Protein AF-A0A9W6TGJ4-F1 (afdb_monomer)

Organism: NCBI:txid2077276

Foldseek 3Di:
DVVVVVVVCVVVLHDDDDDDDDDDDDPDDDPDDVDDDDDDDPPDPDDDDDDDDPVRVVCCCVPVDDPQWDDWDWDWDWDDDPSKIKIKTATCDDPVRHGDIDIDIGHPDPDPVPDDDDPPDDDDDDDDPPNCCPPPVNNTGPVVVVVVVVVVVVPD

Nearest PDB structures (foldseek):
  7phv-assembly2_D  TM=6.636E-01  e=5.530E+00  Plasmodium falciparum 3D7
  8joh-assembly1_A  TM=3.802E-01  e=1.547E+00  Echinococcus multilocularis
  8pnd-assembly1_A  TM=5.426E-01  e=5.876E+00  Homo sapiens
  6ulg-assembly1_N  TM=3.007E-01  e=2.837E+00  Homo sapiens

pLDDT: mean 73.79, std 15.96, range [37.19, 96.19]

Radius of gyration: 23.59 Å; Cα contacts (8 Å, |Δi|>4): 109; chains: 1; bounding box: 70×58×46 Å

Secondary structure (DSSP, 8-state):
-HHHHHHHHHHHTPPPP---------SS--S--SS---------------PPPHHHHHHHHHHTS-TTB---EEEEEEEEETTEEEEEEEEEESGGGTT-EEEEEEE--SSGGG----TT-----PPPTT-GGGSHHHHTBTTHHHHHHHHHTT--

InterPro domains:
  IPR053227 TRPL channel trafficking regulator [PTHR34932] (44-144)

Solvent-accessible surface area (backbone atoms only — not comparable to full-atom values): 10602 Å² total; per-residue (Å²): 110,67,68,59,53,51,48,48,23,63,76,68,70,46,91,78,86,80,92,83,86,89,86,84,86,74,96,67,83,83,88,75,67,100,58,94,86,85,89,79,81,88,80,71,88,76,85,83,84,78,92,70,55,74,68,58,46,57,50,40,62,75,76,65,51,62,90,63,45,52,76,72,39,70,49,76,50,75,50,77,50,96,80,24,40,38,38,38,41,32,30,60,30,52,77,94,49,42,75,46,68,48,79,46,78,54,63,87,63,98,50,81,87,72,67,77,77,65,88,87,60,87,79,90,73,86,80,54,96,84,57,56,69,82,33,77,71,54,67,19,46,48,74,70,58,65,64,55,61,57,55,66,70,71,77,115

Sequence (156 aa):
MQRLVDTAAGLCGIPTTVKASRKYLLAKTPIEIPFHHEDFEVEKVVHLKRVLSAREYSYAVRHRSDPTRNVIKQQRMCFLYKNQSFQIHVYKEPAEVAGLAVLHVQASCENDQDIVMPSFLNIEKELADTDETMSAYNVSKKDLVSEVETKVSAEV

Mean predicted aligned error: 15.53 Å

Structure (mmCIF, N/CA/C/O backbone):
data_AF-A0A9W6TGJ4-F1
#
_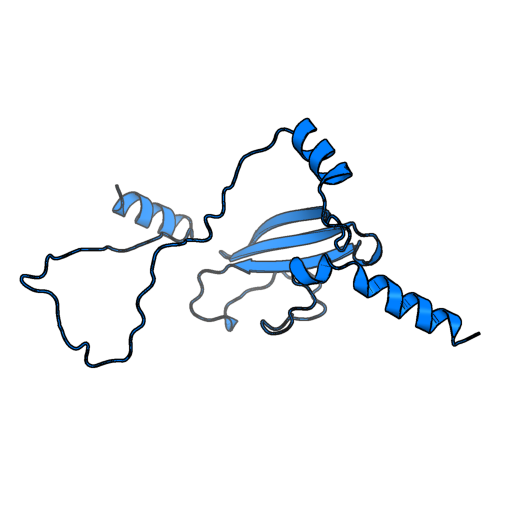entry.id   AF-A0A9W6TGJ4-F1
#
loop_
_atom_site.group_PDB
_atom_site.id
_atom_site.type_symbol
_atom_site.label_atom_id
_atom_site.label_alt_id
_atom_site.label_comp_id
_atom_site.label_asym_id
_atom_site.label_entity_id
_atom_site.label_seq_id
_atom_site.pdbx_PDB_ins_code
_atom_site.Cartn_x
_atom_site.Cartn_y
_atom_site.Cartn_z
_atom_site.occupancy
_atom_site.B_iso_or_equiv
_atom_site.auth_seq_id
_atom_site.auth_comp_id
_atom_site.auth_asym_id
_atom_site.auth_atom_id
_atom_site.pdbx_PDB_model_num
ATOM 1 N N . MET A 1 1 ? -32.741 6.855 3.806 1.00 56.81 1 MET A N 1
ATOM 2 C CA . MET A 1 1 ? -31.743 5.789 3.569 1.00 56.81 1 MET A CA 1
ATOM 3 C C . MET A 1 1 ? -30.486 5.942 4.413 1.00 56.81 1 MET A C 1
ATOM 5 O O . MET A 1 1 ? -30.084 4.937 4.974 1.00 56.81 1 MET A O 1
ATOM 9 N N . GLN A 1 2 ? -29.934 7.150 4.602 1.00 59.03 2 GLN A N 1
ATOM 10 C CA . GLN A 1 2 ? -28.736 7.362 5.436 1.00 59.03 2 GLN A CA 1
ATOM 11 C C . GLN A 1 2 ? -28.832 6.729 6.836 1.00 59.03 2 GLN A C 1
ATOM 13 O O . GLN A 1 2 ? -27.960 5.970 7.211 1.00 59.03 2 GLN A O 1
ATOM 18 N N . ARG A 1 3 ? -29.957 6.898 7.548 1.00 61.28 3 ARG A N 1
ATOM 19 C CA . ARG A 1 3 ? -30.159 6.284 8.876 1.00 61.28 3 ARG A CA 1
ATOM 20 C C . ARG A 1 3 ? -30.089 4.753 8.878 1.00 61.28 3 ARG A C 1
ATOM 22 O O . ARG A 1 3 ? -29.615 4.184 9.847 1.00 61.28 3 ARG A O 1
ATOM 29 N N . LEU A 1 4 ? -30.566 4.084 7.826 1.00 69.94 4 LEU A N 1
ATOM 30 C CA . LEU A 1 4 ? -30.542 2.618 7.736 1.00 69.94 4 LEU A CA 1
ATOM 31 C C . LEU A 1 4 ? -29.121 2.123 7.440 1.00 69.94 4 LEU A C 1
ATOM 33 O O . LEU A 1 4 ? -28.702 1.125 8.010 1.00 69.94 4 LEU A O 1
ATOM 37 N N . VAL A 1 5 ? -28.370 2.880 6.633 1.00 67.75 5 VAL A N 1
ATOM 38 C CA . VAL A 1 5 ? -26.936 2.668 6.402 1.00 67.75 5 VAL A CA 1
ATOM 39 C C . VAL A 1 5 ? -26.145 2.908 7.688 1.00 67.75 5 VAL A C 1
ATOM 41 O O . VAL A 1 5 ? -25.372 2.042 8.061 1.00 67.75 5 VAL A O 1
ATOM 44 N N . ASP A 1 6 ? -26.400 3.994 8.421 1.00 65.62 6 ASP A N 1
ATOM 45 C CA . ASP A 1 6 ? -25.746 4.300 9.703 1.00 65.62 6 ASP A CA 1
ATOM 46 C C . ASP A 1 6 ? -26.066 3.249 10.782 1.00 65.62 6 ASP A C 1
ATOM 48 O O . ASP A 1 6 ? -25.190 2.857 11.547 1.00 65.62 6 ASP A O 1
ATOM 52 N N . THR A 1 7 ? -27.307 2.745 10.824 1.00 72.69 7 THR A N 1
ATOM 53 C CA . THR A 1 7 ? -27.714 1.703 11.786 1.00 72.69 7 THR A CA 1
ATOM 54 C C . THR A 1 7 ? -27.126 0.343 11.414 1.00 72.69 7 THR A C 1
ATOM 56 O O . THR A 1 7 ? -26.631 -0.360 12.286 1.00 72.69 7 THR A O 1
ATOM 59 N N . ALA A 1 8 ? -27.138 -0.031 10.130 1.00 71.38 8 ALA A N 1
ATOM 60 C CA . ALA A 1 8 ? -26.520 -1.269 9.661 1.00 71.38 8 ALA A CA 1
ATOM 61 C C . ALA A 1 8 ? -24.999 -1.234 9.837 1.00 71.38 8 ALA A C 1
ATOM 63 O O . ALA A 1 8 ? -24.409 -2.207 10.278 1.00 71.38 8 ALA A O 1
ATOM 64 N N . ALA A 1 9 ? -24.365 -0.101 9.562 1.00 69.31 9 ALA A N 1
ATOM 65 C CA . ALA A 1 9 ? -22.942 0.095 9.766 1.00 69.31 9 ALA A CA 1
ATOM 66 C C . ALA A 1 9 ? -22.570 0.085 11.258 1.00 69.31 9 ALA A C 1
ATOM 68 O O . ALA A 1 9 ? -21.594 -0.559 11.622 1.00 69.31 9 ALA A O 1
ATOM 69 N N . GLY A 1 10 ? -23.397 0.664 12.136 1.00 67.31 10 GLY A N 1
ATOM 70 C CA . GLY A 1 10 ? -23.254 0.517 13.587 1.00 67.31 10 GLY A CA 1
ATOM 71 C C . GLY A 1 10 ? -23.431 -0.929 14.075 1.00 67.31 10 GLY A C 1
ATOM 72 O O . GLY A 1 10 ? -22.653 -1.391 14.901 1.00 67.31 10 GLY A O 1
ATOM 73 N N . LEU A 1 11 ? -24.405 -1.671 13.531 1.00 76.12 11 LEU A N 1
ATOM 74 C CA . LEU A 1 11 ? -24.643 -3.090 13.851 1.00 76.12 11 LEU A CA 1
ATOM 75 C C . LEU A 1 11 ? -23.548 -4.019 13.307 1.00 76.12 11 LEU A C 1
ATOM 77 O O . LEU A 1 11 ? -23.246 -5.039 13.919 1.00 76.12 11 LEU A O 1
ATOM 81 N N . CYS A 1 12 ? -22.967 -3.678 12.158 1.00 74.31 12 CYS A N 1
ATOM 82 C CA . CYS A 1 12 ? -21.931 -4.458 11.486 1.00 74.31 12 CYS A CA 1
ATOM 83 C C . CYS A 1 12 ? -20.503 -3.969 11.789 1.00 74.31 12 CYS A C 1
ATOM 85 O O . CYS A 1 12 ? -19.559 -4.539 11.249 1.00 74.31 12 CYS A O 1
ATOM 87 N N . GLY A 1 13 ? -20.331 -2.928 12.615 1.00 57.88 13 GLY A N 1
ATOM 88 C CA . GLY A 1 13 ? -19.021 -2.376 12.989 1.00 57.88 13 GLY A CA 1
ATOM 89 C C . GLY A 1 13 ? -18.265 -1.672 11.853 1.00 57.88 13 GLY A C 1
ATOM 90 O O . GLY A 1 13 ? -17.043 -1.569 11.893 1.00 57.88 13 GLY A O 1
ATOM 91 N N . ILE A 1 14 ? -18.969 -1.207 10.819 1.00 64.69 14 ILE A N 1
ATOM 92 C CA . ILE A 1 14 ? -18.380 -0.555 9.644 1.00 64.69 14 ILE A CA 1
ATOM 93 C C . ILE A 1 14 ? -18.446 0.975 9.837 1.00 64.69 14 ILE A C 1
ATOM 95 O O . ILE A 1 14 ? -19.498 1.491 10.210 1.00 64.69 14 ILE A O 1
ATOM 99 N N . PRO A 1 15 ? -17.376 1.748 9.578 1.00 50.12 15 PRO A N 1
ATOM 100 C CA . PRO A 1 15 ? -17.412 3.205 9.712 1.00 50.12 15 PRO A CA 1
ATOM 101 C C . PRO A 1 15 ? -18.228 3.873 8.587 1.00 50.12 15 PRO A C 1
ATOM 103 O O . PRO A 1 15 ? -18.016 3.605 7.404 1.00 50.12 15 PRO A O 1
ATOM 106 N N . THR A 1 16 ? -19.140 4.789 8.936 1.00 63.31 16 THR A N 1
ATOM 107 C CA . THR A 1 16 ? -19.937 5.569 7.963 1.00 63.31 16 THR A CA 1
ATOM 108 C C . THR A 1 16 ? -19.394 6.972 7.751 1.00 63.31 16 THR A C 1
ATOM 110 O O . THR A 1 16 ? -19.183 7.716 8.710 1.00 63.31 16 THR A O 1
ATOM 113 N N . THR A 1 17 ? -19.236 7.377 6.493 1.00 61.50 17 THR A N 1
ATOM 114 C CA . THR A 1 17 ? -18.665 8.673 6.117 1.00 61.50 17 THR A CA 1
ATOM 115 C C . THR A 1 17 ? -19.719 9.782 5.948 1.00 61.50 17 THR A C 1
ATOM 117 O O . THR A 1 17 ? -20.677 9.654 5.193 1.00 61.50 17 THR A O 1
ATOM 120 N N . VAL A 1 18 ? -19.425 10.908 6.616 1.00 56.47 18 VAL A N 1
ATOM 121 C CA . VAL A 1 18 ? -19.902 12.302 6.455 1.00 56.47 18 VAL A CA 1
ATOM 122 C C . VAL A 1 18 ? -21.314 12.660 6.953 1.00 56.47 18 VAL A C 1
ATOM 124 O O . VAL A 1 18 ? -22.329 12.476 6.284 1.00 56.47 18 VAL A O 1
ATOM 127 N N . LYS A 1 19 ? -21.353 13.350 8.103 1.00 54.06 19 LYS A N 1
ATOM 128 C CA . LYS A 1 19 ? -22.550 13.959 8.704 1.00 54.06 19 LYS A CA 1
ATOM 129 C C . LYS A 1 19 ? -22.668 15.452 8.323 1.00 54.06 19 LYS A C 1
ATOM 131 O O . LYS A 1 19 ? -22.378 16.327 9.123 1.00 54.06 19 LYS A O 1
ATOM 136 N N . ALA A 1 20 ? -23.154 15.699 7.104 1.00 47.19 20 ALA A N 1
ATOM 137 C CA . ALA A 1 20 ? -23.670 16.968 6.553 1.00 47.19 20 ALA A CA 1
ATOM 138 C C . ALA A 1 20 ? -22.689 18.077 6.099 1.00 47.19 20 ALA A C 1
ATOM 140 O O . ALA A 1 20 ? -21.694 18.404 6.732 1.00 47.19 20 ALA A O 1
ATOM 141 N N . SER A 1 21 ? -23.069 18.718 4.987 1.00 49.91 21 SER A N 1
ATOM 142 C CA . SER A 1 21 ? -22.448 19.912 4.407 1.00 49.91 21 SER A CA 1
ATOM 143 C C . SER A 1 21 ? -23.546 20.863 3.930 1.00 49.91 21 SER A C 1
ATOM 145 O O . SER A 1 21 ? -24.566 20.418 3.396 1.00 49.91 21 SER A O 1
ATOM 147 N N . ARG A 1 22 ? -23.349 22.173 4.114 1.00 46.50 22 ARG A N 1
ATOM 148 C CA . ARG A 1 22 ? -24.214 23.216 3.551 1.00 46.50 22 ARG A CA 1
ATOM 149 C C . ARG A 1 22 ? -23.393 24.389 3.050 1.00 46.50 22 ARG A C 1
ATOM 151 O O . ARG A 1 22 ? -22.293 24.641 3.527 1.00 46.50 22 ARG A O 1
ATOM 158 N N . LYS A 1 23 ? -23.962 25.089 2.074 1.00 47.47 23 LYS A N 1
ATOM 159 C CA . LYS A 1 23 ? -23.328 26.200 1.372 1.00 47.47 23 LYS A CA 1
ATOM 160 C C . LYS A 1 23 ? -24.236 27.412 1.413 1.00 47.47 23 LYS A C 1
ATOM 162 O O . LYS A 1 23 ? -25.457 27.268 1.372 1.00 47.47 23 LYS A O 1
ATOM 167 N N . TYR A 1 24 ? -23.616 28.581 1.434 1.00 54.34 24 TYR A N 1
ATOM 168 C CA . TYR A 1 24 ? -24.309 29.858 1.423 1.00 54.34 24 TYR A CA 1
ATOM 169 C C . TYR A 1 24 ? -23.631 30.799 0.440 1.00 54.34 24 TYR A C 1
ATOM 171 O O . TYR A 1 24 ? -22.430 30.689 0.191 1.00 54.34 24 TYR A O 1
ATOM 179 N N . LEU A 1 25 ? -24.426 31.705 -0.122 1.00 49.78 25 LEU A N 1
ATOM 180 C CA . LEU A 1 25 ? -23.955 32.704 -1.064 1.00 49.78 25 LEU A CA 1
ATOM 181 C C . LEU A 1 25 ? -23.700 34.018 -0.326 1.00 49.78 25 LEU A C 1
ATOM 183 O O . LEU A 1 25 ? -24.556 34.485 0.425 1.00 49.78 25 LEU A O 1
ATOM 187 N N . LEU A 1 26 ? -22.530 34.609 -0.552 1.00 63.59 26 LEU A N 1
ATOM 188 C CA . LEU A 1 26 ? -22.164 35.890 0.040 1.00 63.59 26 LEU A CA 1
ATOM 189 C C . LEU A 1 26 ? -22.634 37.037 -0.855 1.00 63.59 26 LEU A C 1
ATOM 191 O O . LEU A 1 26 ? -22.524 36.972 -2.077 1.00 63.59 26 LEU A O 1
ATOM 195 N N . ALA A 1 27 ? -23.147 38.098 -0.234 1.00 56.28 27 ALA A N 1
ATOM 196 C CA . ALA A 1 27 ? -23.689 39.250 -0.951 1.00 56.28 27 ALA A CA 1
ATOM 197 C C . ALA A 1 27 ? -22.603 40.136 -1.594 1.00 56.28 27 ALA A C 1
ATOM 199 O O . ALA A 1 27 ? -22.894 40.851 -2.549 1.00 56.28 27 ALA A O 1
ATOM 200 N N . LYS A 1 28 ? -21.365 40.100 -1.080 1.00 65.75 28 LYS A N 1
ATOM 201 C CA . LYS A 1 28 ? -20.168 40.759 -1.633 1.00 65.75 28 LYS A CA 1
ATOM 202 C C . LYS A 1 28 ? -18.927 39.949 -1.256 1.00 65.75 28 LYS A C 1
ATOM 204 O O . LYS A 1 28 ? -18.948 39.234 -0.253 1.00 65.75 28 LYS A O 1
ATOM 209 N N . THR A 1 29 ? -17.858 40.069 -2.036 1.00 71.38 29 THR A N 1
ATOM 210 C CA . THR A 1 29 ? -16.578 39.424 -1.726 1.00 71.38 29 THR A CA 1
ATOM 211 C C . THR A 1 29 ? -15.882 40.151 -0.571 1.00 71.38 29 THR A C 1
ATOM 213 O O . THR A 1 29 ? -15.784 41.381 -0.609 1.00 71.38 29 THR A O 1
ATOM 216 N N . PRO A 1 30 ? -15.414 39.432 0.461 1.00 68.06 30 PRO A N 1
ATOM 217 C CA . PRO A 1 30 ? -14.622 40.038 1.525 1.00 68.06 30 PRO A CA 1
ATOM 218 C C . PRO A 1 30 ? -13.255 40.482 0.983 1.00 68.06 30 PRO A C 1
ATOM 220 O O . PRO A 1 30 ? -12.635 39.759 0.211 1.00 68.06 30 PRO A O 1
ATOM 223 N N . ILE A 1 31 ? -12.832 41.693 1.359 1.00 68.06 31 ILE A N 1
ATOM 224 C CA . ILE A 1 31 ? -11.633 42.376 0.831 1.00 68.06 31 ILE A CA 1
ATOM 225 C C . ILE A 1 31 ? -10.398 42.079 1.689 1.00 68.06 31 ILE A C 1
ATOM 227 O O . ILE A 1 31 ? -9.303 41.927 1.165 1.00 68.06 31 ILE A O 1
ATOM 231 N N . GLU A 1 32 ? -10.579 41.958 3.002 1.00 66.12 32 GLU A N 1
ATOM 232 C CA . GLU A 1 32 ? -9.524 41.584 3.938 1.00 66.12 32 GLU A CA 1
ATOM 233 C C . GLU A 1 32 ? -10.018 40.411 4.770 1.00 66.12 32 GLU A C 1
ATOM 235 O O . GLU A 1 32 ? -11.066 40.467 5.421 1.00 66.12 32 GLU A O 1
ATOM 240 N N . ILE A 1 33 ? -9.268 39.319 4.710 1.00 67.50 33 ILE A N 1
ATOM 241 C CA . ILE A 1 33 ? -9.506 38.144 5.530 1.00 67.50 33 ILE A CA 1
ATOM 242 C C . ILE A 1 33 ? -8.600 38.320 6.752 1.00 67.50 33 ILE A C 1
ATOM 244 O O . ILE A 1 33 ? -7.386 38.426 6.582 1.00 67.50 33 ILE A O 1
ATOM 248 N N . PRO A 1 34 ? -9.149 38.393 7.980 1.00 54.41 34 PRO A N 1
ATOM 249 C CA . PRO A 1 34 ? -8.401 38.770 9.188 1.00 54.41 34 PRO A CA 1
ATOM 250 C C . PRO A 1 34 ? -7.430 37.680 9.672 1.00 54.41 34 PRO A C 1
ATOM 252 O O . PRO A 1 34 ? -6.930 37.721 10.793 1.00 54.41 34 PRO A O 1
ATOM 255 N N . PHE A 1 35 ? -7.175 36.690 8.826 1.00 58.75 35 PHE A N 1
ATOM 256 C CA . PHE A 1 35 ? -6.184 35.650 8.988 1.00 58.75 35 PHE A CA 1
ATOM 257 C C . PHE A 1 35 ? -5.476 35.432 7.646 1.00 58.75 35 PHE A C 1
ATOM 259 O O . PHE A 1 35 ? -5.982 35.761 6.572 1.00 58.75 35 PHE A O 1
ATOM 266 N N . HIS A 1 36 ? -4.272 34.890 7.722 1.00 66.88 36 HIS A N 1
ATOM 267 C CA . HIS A 1 36 ? -3.387 34.686 6.581 1.00 66.88 36 HIS A CA 1
ATOM 268 C C . HIS A 1 36 ? -3.986 33.702 5.546 1.00 66.88 36 HIS A C 1
ATOM 270 O O . HIS A 1 36 ? -4.549 32.683 5.949 1.00 66.88 36 HIS A O 1
ATOM 276 N N . HIS A 1 37 ? -3.888 33.990 4.238 1.00 55.41 37 HIS A N 1
ATOM 277 C CA . HIS A 1 37 ? -4.417 33.148 3.144 1.00 55.41 37 HIS A CA 1
ATOM 278 C C . HIS A 1 37 ? -3.582 33.265 1.849 1.00 55.41 37 HIS A C 1
ATOM 280 O O . HIS A 1 37 ? -2.880 34.257 1.665 1.00 55.41 37 HIS A O 1
ATOM 286 N N . GLU A 1 38 ? -3.687 32.264 0.961 1.00 61.50 38 GLU A N 1
ATOM 287 C CA . GLU A 1 38 ? -3.023 32.176 -0.357 1.00 61.50 38 GLU A CA 1
ATOM 288 C C . GLU A 1 38 ? -4.039 31.833 -1.464 1.00 61.50 38 GLU A C 1
ATOM 290 O O . GLU A 1 38 ? -4.899 30.969 -1.270 1.00 61.50 38 GLU A O 1
ATOM 295 N N . ASP A 1 39 ? -3.911 32.462 -2.635 1.00 56.75 39 ASP A N 1
ATOM 296 C CA . ASP A 1 39 ? -4.714 32.174 -3.832 1.00 56.75 39 ASP A CA 1
ATOM 297 C C . ASP A 1 39 ? -3.965 31.237 -4.802 1.00 56.75 39 ASP A C 1
ATOM 299 O O . ASP A 1 39 ? -2.757 31.358 -4.993 1.00 56.75 39 ASP A O 1
ATOM 303 N N . PHE A 1 40 ? -4.689 30.328 -5.469 1.00 52.53 40 PHE A N 1
ATOM 304 C CA . PHE A 1 40 ? -4.156 29.468 -6.538 1.00 52.53 40 PHE A CA 1
ATOM 305 C C . PHE A 1 40 ? -4.736 29.861 -7.904 1.00 52.53 40 PHE A C 1
ATOM 307 O O . PHE A 1 40 ? -5.954 29.839 -8.091 1.00 52.53 40 PHE A O 1
ATOM 314 N N . GLU A 1 41 ? -3.878 30.093 -8.898 1.00 59.62 41 GLU A N 1
ATOM 315 C CA . GLU A 1 41 ? -4.259 30.052 -10.313 1.00 59.62 41 GLU A CA 1
ATOM 316 C C . GLU A 1 41 ? -4.307 28.577 -10.745 1.00 59.62 41 GLU A C 1
ATOM 318 O O . GLU A 1 41 ? -3.392 27.804 -10.456 1.00 59.62 41 GLU A O 1
ATOM 323 N N . VAL A 1 42 ? -5.410 28.114 -11.337 1.00 50.12 42 VAL A N 1
ATOM 324 C CA . VAL A 1 42 ? -5.666 26.665 -11.421 1.00 50.12 42 VAL A CA 1
ATOM 325 C C . VAL A 1 42 ? -4.925 26.012 -12.600 1.00 50.12 42 VAL A C 1
ATOM 327 O O . VAL A 1 42 ? -5.550 25.557 -13.553 1.00 50.12 42 VAL A O 1
ATOM 330 N N . GLU A 1 43 ? -3.604 25.862 -12.492 1.00 57.81 43 GLU A N 1
ATOM 331 C CA . GLU A 1 43 ? -2.816 24.838 -13.193 1.00 57.81 43 GLU A CA 1
ATOM 332 C C . GLU A 1 43 ? -2.729 23.594 -12.284 1.00 57.81 43 GLU A C 1
ATOM 334 O O . GLU A 1 43 ? -1.742 23.306 -11.613 1.00 57.81 43 GLU A O 1
ATOM 339 N N . LYS A 1 44 ? -3.847 22.873 -12.140 1.00 53.53 44 LYS A N 1
ATOM 340 C CA . LYS A 1 44 ? -3.900 21.673 -11.287 1.00 53.53 44 LYS A CA 1
ATOM 341 C C . LYS A 1 44 ? -3.025 20.566 -11.876 1.00 53.53 44 LYS A C 1
ATOM 343 O O . LYS A 1 44 ? -3.244 20.167 -13.017 1.00 53.53 44 LYS A O 1
ATOM 348 N N . VAL A 1 45 ? -2.162 19.947 -11.064 1.00 60.19 45 VAL A N 1
ATOM 349 C CA . VAL A 1 45 ? -1.604 18.618 -11.375 1.00 60.19 45 VAL A CA 1
ATOM 350 C C . VAL A 1 45 ? -2.749 17.601 -11.337 1.00 60.19 45 VAL A C 1
ATOM 352 O O . VAL A 1 45 ? -3.098 17.029 -10.299 1.00 60.19 45 VAL A O 1
ATOM 355 N N . VAL A 1 46 ? -3.397 17.415 -12.485 1.00 74.81 46 VAL A N 1
ATOM 356 C CA . VAL A 1 46 ? -4.472 16.442 -12.656 1.00 74.81 46 VAL A CA 1
ATOM 357 C C . VAL A 1 46 ? -3.849 15.051 -12.714 1.00 74.81 46 VAL A C 1
ATOM 359 O O . VAL A 1 46 ? -3.225 14.664 -13.698 1.00 74.81 46 VAL A O 1
ATOM 362 N N . HIS A 1 47 ? -4.046 14.268 -11.656 1.00 75.00 47 HIS A N 1
ATOM 363 C CA . HIS A 1 47 ? -3.673 12.858 -11.650 1.00 75.00 47 HIS A CA 1
ATOM 364 C C . HIS A 1 47 ? -4.728 12.051 -12.412 1.00 75.00 47 HIS A C 1
ATOM 366 O O . HIS A 1 47 ? -5.803 11.750 -11.889 1.00 75.00 47 HIS A O 1
ATOM 372 N N . LEU A 1 48 ? -4.423 11.695 -13.659 1.00 81.38 48 LEU A N 1
ATOM 373 C CA . LEU A 1 48 ? -5.285 10.848 -14.478 1.00 81.38 48 LEU A CA 1
ATOM 374 C C . LEU A 1 48 ? -5.035 9.374 -14.150 1.00 81.38 48 LEU A C 1
ATOM 376 O O . LEU A 1 48 ? -3.943 8.849 -14.357 1.00 81.38 48 LEU A O 1
ATOM 380 N N . LYS A 1 49 ? -6.069 8.691 -13.656 1.00 85.94 49 LYS A N 1
ATOM 381 C CA . LYS A 1 49 ? -6.052 7.241 -13.438 1.00 85.94 49 LYS A CA 1
ATOM 382 C C . LYS A 1 49 ? -6.847 6.562 -14.545 1.00 85.94 49 LYS A C 1
ATOM 384 O O . LYS A 1 49 ? -8.009 6.889 -14.769 1.00 85.94 49 LYS A O 1
ATOM 389 N N . ARG A 1 50 ? -6.228 5.594 -15.217 1.00 91.31 50 ARG A N 1
ATOM 390 C CA . ARG A 1 50 ? -6.866 4.738 -16.221 1.00 91.31 50 ARG A CA 1
ATOM 391 C C . ARG A 1 50 ? -6.634 3.277 -15.851 1.00 91.31 50 ARG A C 1
ATOM 393 O O . ARG A 1 50 ? -5.533 2.910 -15.454 1.00 91.31 50 ARG A O 1
ATOM 400 N N . VAL A 1 51 ? -7.659 2.445 -16.020 1.00 92.62 51 VAL A N 1
ATOM 401 C CA . VAL A 1 51 ? -7.5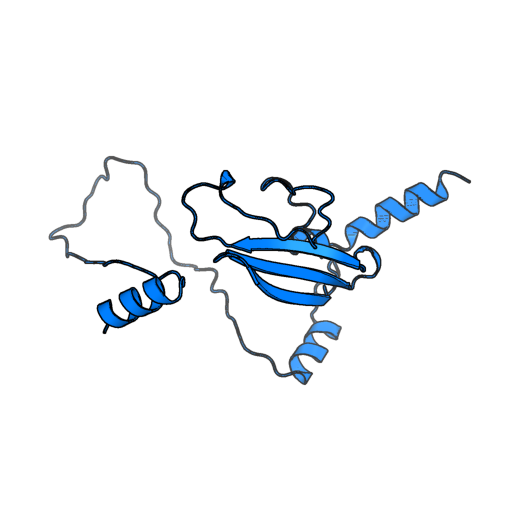27 0.988 -15.904 1.00 92.62 51 VAL A CA 1
ATOM 402 C C . VAL A 1 51 ? -6.829 0.456 -17.157 1.00 92.62 51 VAL A C 1
ATOM 404 O O . VAL A 1 51 ? -7.263 0.736 -18.275 1.00 92.62 51 VAL A O 1
ATOM 407 N N . LEU A 1 52 ? -5.738 -0.284 -16.967 1.00 92.88 52 LEU A N 1
ATOM 408 C CA . LEU A 1 52 ? -4.989 -0.930 -18.044 1.00 92.88 52 LEU A CA 1
ATOM 409 C C . LEU A 1 52 ? -5.386 -2.401 -18.156 1.00 92.88 52 LEU A C 1
ATOM 411 O O . LEU A 1 52 ? -5.616 -3.071 -17.150 1.00 92.88 52 LEU A O 1
ATOM 415 N N . SER A 1 53 ? -5.407 -2.920 -19.380 1.00 96.19 53 SER A N 1
ATOM 416 C CA . SER A 1 53 ? -5.439 -4.365 -19.611 1.00 96.19 53 SER A CA 1
ATOM 417 C C . SER A 1 53 ? -4.107 -5.015 -19.218 1.00 96.19 53 SER A C 1
ATOM 419 O O . SER A 1 53 ? -3.065 -4.357 -19.150 1.00 96.19 53 SER A O 1
ATOM 421 N N . ALA A 1 54 ? -4.110 -6.337 -19.023 1.00 93.50 54 ALA A N 1
ATOM 422 C CA . ALA A 1 54 ? -2.897 -7.083 -18.680 1.00 93.50 54 ALA A CA 1
ATOM 423 C C . ALA A 1 54 ? -1.766 -6.870 -19.705 1.00 93.50 54 ALA A C 1
ATOM 425 O O . ALA A 1 54 ? -0.615 -6.655 -19.328 1.00 93.50 54 ALA A O 1
ATOM 426 N N . ARG A 1 55 ? -2.100 -6.852 -21.005 1.00 94.56 55 ARG A N 1
ATOM 427 C CA . ARG A 1 55 ? -1.135 -6.628 -22.092 1.00 94.56 55 ARG A CA 1
ATOM 428 C C . ARG A 1 55 ? -0.527 -5.226 -22.044 1.00 94.56 55 ARG A C 1
ATOM 430 O O . ARG A 1 55 ? 0.686 -5.089 -22.187 1.00 94.56 55 ARG A O 1
ATOM 437 N N . GLU A 1 56 ? -1.352 -4.198 -21.845 1.00 94.44 56 GLU A N 1
ATOM 438 C CA . GLU A 1 56 ? -0.881 -2.810 -21.728 1.00 94.44 56 GLU A CA 1
ATOM 439 C C . GLU A 1 56 ? 0.031 -2.639 -20.513 1.00 94.44 56 GLU A C 1
ATOM 441 O O . GLU A 1 56 ? 1.079 -2.005 -20.620 1.00 94.44 56 GLU A O 1
ATOM 446 N N . TYR A 1 57 ? -0.329 -3.254 -19.384 1.00 92.25 57 TYR A N 1
ATOM 447 C CA . TYR A 1 57 ? 0.493 -3.242 -18.182 1.00 92.25 57 TYR A CA 1
ATOM 448 C C . TYR A 1 57 ? 1.850 -3.920 -18.414 1.00 92.25 57 TYR A C 1
ATOM 450 O O . TYR A 1 57 ? 2.882 -3.316 -18.138 1.00 92.25 57 TYR A O 1
ATOM 458 N N . SER A 1 58 ? 1.881 -5.129 -18.992 1.00 91.81 58 SER A N 1
ATOM 459 C CA . SER A 1 58 ? 3.144 -5.825 -19.288 1.00 91.81 58 SER A CA 1
ATOM 460 C C . SER A 1 58 ? 4.059 -5.020 -20.212 1.00 91.81 58 SER A C 1
ATOM 462 O O . SER A 1 58 ? 5.271 -4.992 -20.004 1.00 91.81 58 SER A O 1
ATOM 464 N N . TYR A 1 59 ? 3.494 -4.347 -21.218 1.00 93.62 59 TYR A N 1
ATOM 465 C CA . TYR A 1 59 ? 4.259 -3.466 -22.098 1.00 93.62 59 TYR A CA 1
ATOM 466 C C . TYR A 1 59 ? 4.804 -2.244 -21.345 1.00 93.62 59 TYR A C 1
ATOM 468 O O . TYR A 1 59 ? 5.986 -1.922 -21.462 1.00 93.62 59 TYR A O 1
ATOM 476 N N . ALA A 1 60 ? 3.966 -1.581 -20.541 1.00 90.38 60 ALA A N 1
ATOM 477 C CA . ALA A 1 60 ? 4.364 -0.414 -19.759 1.00 90.38 60 ALA A CA 1
ATOM 478 C C . ALA A 1 60 ? 5.474 -0.746 -18.752 1.00 90.38 60 ALA A C 1
ATOM 480 O O . ALA A 1 60 ? 6.445 -0.005 -18.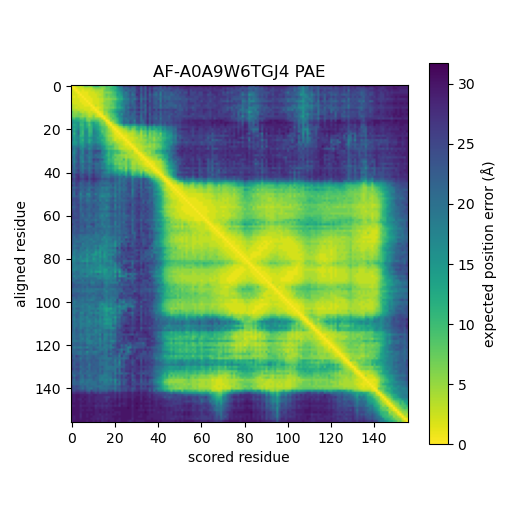662 1.00 90.38 60 ALA A O 1
ATOM 481 N N . VAL A 1 61 ? 5.380 -1.885 -18.062 1.00 88.44 61 VAL A N 1
ATOM 482 C CA . VAL A 1 61 ? 6.412 -2.342 -17.121 1.00 88.44 61 VAL A CA 1
ATOM 483 C C . VAL A 1 61 ?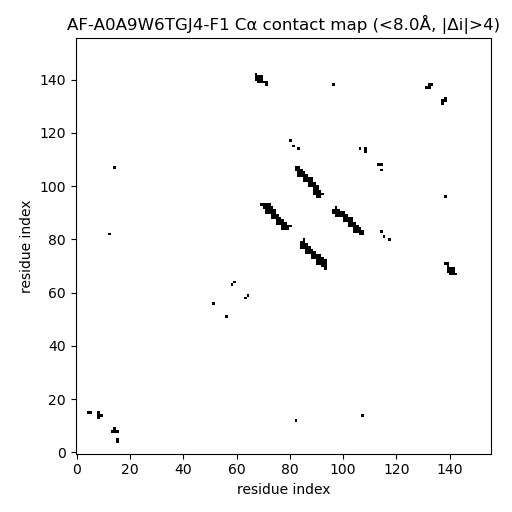 7.748 -2.605 -17.817 1.00 88.44 61 VAL A C 1
ATOM 485 O O . VAL A 1 61 ? 8.785 -2.332 -17.237 1.00 88.44 61 VAL A O 1
ATOM 488 N N . ARG A 1 62 ? 7.756 -3.113 -19.054 1.00 87.81 62 ARG A N 1
ATOM 489 C CA . ARG A 1 62 ? 9.010 -3.411 -19.771 1.00 87.81 62 ARG A CA 1
ATOM 490 C C . ARG A 1 62 ? 9.664 -2.188 -20.410 1.00 87.81 62 ARG A C 1
ATOM 492 O O . ARG A 1 62 ? 10.881 -2.158 -20.530 1.00 87.81 62 ARG A O 1
ATOM 499 N N . HIS A 1 63 ? 8.867 -1.223 -20.870 1.00 89.19 63 HIS A N 1
ATOM 500 C CA . HIS A 1 63 ? 9.356 -0.148 -21.744 1.00 89.19 63 HIS A CA 1
ATOM 501 C C . HIS A 1 63 ? 9.167 1.267 -21.192 1.00 89.19 63 HIS A C 1
ATOM 503 O O . HIS A 1 63 ? 9.707 2.210 -21.760 1.00 89.19 63 HIS A O 1
ATOM 509 N N . ARG A 1 64 ? 8.363 1.444 -20.139 1.00 87.38 64 ARG A N 1
ATOM 510 C CA . ARG A 1 64 ? 8.032 2.759 -19.565 1.00 87.38 64 ARG A CA 1
ATOM 511 C C . ARG A 1 64 ? 8.247 2.833 -18.054 1.00 87.38 64 ARG A C 1
ATOM 513 O O . ARG A 1 64 ? 7.958 3.873 -17.470 1.00 87.38 64 ARG A O 1
ATOM 520 N N . SER A 1 65 ? 8.688 1.751 -17.415 1.00 85.44 65 SER A N 1
ATOM 521 C CA . SER A 1 65 ? 8.989 1.765 -15.985 1.00 85.44 65 SER A CA 1
ATOM 522 C C . SER A 1 65 ? 10.158 2.699 -15.697 1.00 85.44 65 SER A C 1
ATOM 524 O O . SER A 1 65 ? 11.127 2.722 -16.455 1.00 85.44 65 SER A O 1
ATOM 526 N N . ASP A 1 66 ? 10.084 3.402 -14.572 1.00 87.19 66 ASP A N 1
ATOM 527 C CA . ASP A 1 66 ? 11.187 4.205 -14.052 1.00 87.19 66 ASP A CA 1
ATOM 528 C C . ASP A 1 66 ? 12.437 3.320 -13.846 1.00 87.19 66 ASP A C 1
ATOM 530 O O . ASP A 1 66 ? 12.385 2.370 -13.056 1.00 87.19 66 ASP A O 1
ATOM 534 N N . PRO A 1 67 ? 13.560 3.592 -14.539 1.00 85.56 67 PRO A N 1
ATOM 535 C CA . PRO A 1 67 ? 14.780 2.802 -14.417 1.00 85.56 67 PRO A CA 1
ATOM 536 C C . PRO A 1 67 ? 15.364 2.797 -13.006 1.00 85.56 67 PRO A C 1
ATOM 538 O O . PRO A 1 67 ? 16.037 1.831 -12.655 1.00 85.56 67 PRO A O 1
ATOM 541 N N . THR A 1 68 ? 15.093 3.828 -12.202 1.00 87.06 68 THR A N 1
ATOM 542 C CA . THR A 1 68 ? 15.610 3.980 -10.832 1.00 87.06 68 THR A CA 1
ATOM 543 C C . THR A 1 68 ? 14.830 3.156 -9.805 1.00 87.06 68 THR A C 1
ATOM 545 O O . THR A 1 68 ? 15.226 3.077 -8.641 1.00 87.06 68 THR A O 1
ATOM 548 N N . ARG A 1 69 ? 13.725 2.508 -10.218 1.00 86.94 69 ARG A N 1
ATOM 549 C CA . ARG A 1 69 ? 12.812 1.811 -9.306 1.00 86.94 69 ARG A CA 1
ATOM 550 C C . ARG A 1 69 ? 12.570 0.350 -9.645 1.00 86.94 69 ARG A C 1
ATOM 552 O O . ARG A 1 69 ? 12.462 -0.041 -10.807 1.00 86.94 69 ARG A O 1
ATOM 559 N N . ASN A 1 70 ? 12.451 -0.455 -8.599 1.00 88.31 70 ASN A N 1
ATOM 560 C CA . ASN A 1 70 ? 12.038 -1.845 -8.658 1.00 88.31 70 ASN A CA 1
ATOM 561 C C . ASN A 1 70 ? 10.511 -1.958 -8.669 1.00 88.31 70 ASN A C 1
ATOM 563 O O . ASN A 1 70 ? 9.795 -1.218 -7.990 1.00 88.31 70 ASN A O 1
ATOM 567 N N . VAL A 1 71 ? 10.008 -2.926 -9.437 1.00 88.12 71 VAL A N 1
ATOM 568 C CA . VAL A 1 71 ? 8.594 -3.303 -9.394 1.00 88.12 71 VAL A CA 1
ATOM 569 C C . VAL A 1 71 ? 8.365 -4.102 -8.120 1.00 88.12 71 VAL A C 1
ATOM 571 O O . VAL A 1 71 ? 8.880 -5.206 -7.973 1.00 88.12 71 VAL A O 1
ATOM 574 N N . ILE A 1 72 ? 7.572 -3.548 -7.209 1.00 89.25 72 ILE A N 1
ATOM 575 C CA . ILE A 1 72 ? 7.229 -4.220 -5.961 1.00 89.25 72 ILE A CA 1
ATOM 576 C C . ILE A 1 72 ? 6.056 -5.168 -6.211 1.00 89.25 72 ILE A C 1
ATOM 578 O O . ILE A 1 72 ? 4.996 -4.746 -6.684 1.00 89.25 72 ILE A O 1
ATOM 582 N N . LYS A 1 73 ? 6.209 -6.438 -5.828 1.00 90.12 73 LYS A N 1
ATOM 583 C CA . LYS A 1 73 ? 5.091 -7.390 -5.757 1.00 90.12 73 LYS A CA 1
ATOM 584 C C . LYS A 1 73 ? 4.780 -7.713 -4.307 1.00 90.12 73 LYS A C 1
ATOM 586 O O . LYS A 1 73 ? 5.669 -8.066 -3.537 1.00 90.12 73 LYS A O 1
ATOM 591 N N . GLN A 1 74 ? 3.503 -7.621 -3.950 1.00 90.69 74 GLN A N 1
ATOM 592 C CA . GLN A 1 74 ? 3.014 -7.866 -2.596 1.00 90.69 74 GLN A CA 1
ATOM 593 C C . GLN A 1 74 ? 1.873 -8.878 -2.609 1.00 90.69 74 GLN A C 1
ATOM 595 O O . GLN A 1 74 ? 0.997 -8.833 -3.473 1.00 90.69 74 GLN A O 1
ATOM 600 N N . GLN A 1 75 ? 1.849 -9.744 -1.602 1.00 92.31 75 GLN A N 1
ATOM 601 C CA . GLN A 1 75 ? 0.691 -10.549 -1.246 1.00 92.31 75 GLN A CA 1
ATOM 602 C C . GLN A 1 75 ? 0.011 -9.902 -0.041 1.00 92.31 75 GLN A C 1
ATOM 604 O O . GLN A 1 75 ? 0.657 -9.658 0.976 1.00 92.31 75 GLN A O 1
ATOM 609 N N . ARG A 1 76 ? -1.287 -9.615 -0.157 1.00 93.06 76 ARG A N 1
ATOM 610 C CA . ARG A 1 76 ? -2.066 -8.985 0.912 1.00 93.06 76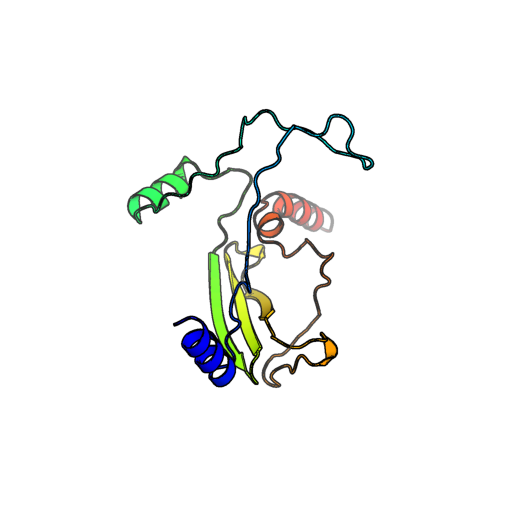 ARG A CA 1
ATOM 611 C C . ARG A 1 76 ? -3.014 -9.996 1.536 1.00 93.06 76 ARG A C 1
ATOM 613 O O . ARG A 1 76 ? -3.772 -10.645 0.819 1.00 93.06 76 ARG A O 1
ATOM 620 N N . MET A 1 77 ? -2.957 -10.130 2.854 1.00 92.62 77 MET A N 1
ATOM 621 C CA . MET A 1 77 ? -3.880 -10.941 3.643 1.00 92.62 77 MET A CA 1
ATOM 622 C C . MET A 1 77 ? -4.693 -10.008 4.529 1.00 92.62 77 MET A C 1
ATOM 624 O O . MET A 1 77 ? -4.134 -9.337 5.392 1.00 92.62 77 MET A O 1
ATOM 628 N N . CYS A 1 78 ? -6.002 -9.959 4.304 1.00 92.62 78 CYS A N 1
ATOM 629 C CA . CYS A 1 78 ? -6.909 -9.096 5.050 1.00 92.62 78 CYS A CA 1
ATOM 630 C C . CYS A 1 78 ? -7.829 -9.954 5.915 1.00 92.62 78 CYS A C 1
ATOM 632 O O . CYS A 1 78 ? -8.427 -10.907 5.415 1.00 92.62 78 CYS A O 1
ATOM 634 N N . PHE A 1 79 ? -7.965 -9.614 7.192 1.00 90.31 79 PHE A N 1
ATOM 635 C CA . PHE A 1 79 ? -8.876 -10.299 8.103 1.00 90.31 79 PHE A CA 1
ATOM 636 C C . PHE A 1 79 ? -9.416 -9.342 9.166 1.00 90.31 79 PHE A C 1
ATOM 638 O O . PHE A 1 79 ? -8.870 -8.267 9.408 1.00 90.31 79 PHE A O 1
ATOM 645 N N . LEU A 1 80 ? -10.519 -9.741 9.792 1.00 89.06 80 LEU A N 1
ATOM 646 C CA . LEU A 1 80 ? -11.138 -9.018 10.897 1.00 89.06 80 LEU A CA 1
ATOM 647 C C . LEU A 1 80 ? -10.869 -9.770 12.197 1.00 89.06 80 LEU A C 1
ATOM 649 O O . LEU A 1 80 ? -11.010 -10.992 12.250 1.00 89.06 80 LEU A O 1
ATOM 653 N N . TYR A 1 81 ? -10.520 -9.046 13.254 1.00 84.81 81 TYR A N 1
ATOM 654 C CA . TYR A 1 81 ? -10.340 -9.610 14.586 1.00 84.81 81 TYR A CA 1
ATOM 655 C C . TYR A 1 81 ? -10.792 -8.602 15.644 1.00 84.81 81 TYR A C 1
ATOM 657 O O . TYR A 1 81 ? -10.343 -7.462 15.650 1.00 84.81 81 TYR A O 1
ATOM 665 N N . LYS A 1 82 ? -11.724 -9.009 16.519 1.00 83.38 82 LYS A N 1
ATOM 666 C CA . LYS A 1 82 ? -12.292 -8.169 17.594 1.00 83.38 82 LYS A CA 1
ATOM 667 C C . LYS A 1 82 ? -12.676 -6.746 17.140 1.00 83.38 82 LYS A C 1
ATOM 669 O O . LYS A 1 82 ? -12.281 -5.772 17.768 1.00 83.38 82 LYS A O 1
ATOM 674 N N . ASN A 1 83 ? -13.440 -6.635 16.050 1.00 81.50 83 ASN A N 1
ATOM 675 C CA . ASN A 1 83 ? -13.896 -5.358 15.477 1.00 81.50 83 ASN A CA 1
ATOM 676 C C . ASN A 1 83 ? -12.774 -4.420 14.979 1.00 81.50 83 ASN A C 1
ATOM 678 O O . ASN A 1 83 ? -12.955 -3.211 14.866 1.00 81.50 83 ASN A O 1
ATOM 682 N N . GLN A 1 84 ? -11.609 -4.985 14.673 1.00 85.50 84 GLN A N 1
ATOM 683 C CA . GLN A 1 84 ? -10.489 -4.289 14.057 1.00 85.50 84 GLN A CA 1
ATOM 684 C C . GLN A 1 84 ? -10.150 -4.993 12.745 1.00 85.50 84 GLN A C 1
ATOM 686 O O . GLN A 1 84 ? -10.241 -6.223 12.641 1.00 85.50 84 GLN A O 1
ATOM 691 N N . SER A 1 85 ? -9.785 -4.218 11.730 1.00 89.44 85 SER A N 1
ATOM 692 C CA . SER A 1 85 ? -9.348 -4.751 10.444 1.00 89.44 85 SER A CA 1
ATOM 693 C C . SER A 1 85 ? -7.830 -4.782 10.377 1.00 89.44 85 SER A C 1
ATOM 695 O O . SER A 1 85 ? -7.160 -3.793 10.661 1.00 89.44 85 SER A O 1
ATOM 697 N N . PHE A 1 86 ? -7.300 -5.941 10.009 1.00 89.25 86 PHE A N 1
ATOM 698 C CA . PHE A 1 86 ? -5.876 -6.196 9.892 1.00 89.25 86 PHE A CA 1
ATOM 699 C C . PHE A 1 86 ? -5.548 -6.494 8.431 1.00 89.25 86 PHE A C 1
ATOM 701 O O . PHE A 1 86 ? -6.246 -7.270 7.771 1.00 89.25 86 PHE A O 1
ATOM 708 N N . GLN A 1 87 ? -4.483 -5.879 7.925 1.00 91.06 87 GLN A N 1
ATOM 709 C CA . GLN A 1 87 ? -3.961 -6.097 6.580 1.00 91.06 87 GLN A CA 1
ATOM 710 C C . GLN A 1 87 ? -2.470 -6.403 6.675 1.00 91.06 87 GLN A C 1
ATOM 712 O O . GLN A 1 87 ? -1.669 -5.538 7.014 1.00 91.06 87 GLN A O 1
ATOM 717 N N . ILE A 1 88 ? -2.090 -7.641 6.371 1.00 90.81 88 ILE A N 1
ATOM 718 C CA . ILE A 1 88 ? -0.688 -8.048 6.289 1.00 90.81 88 ILE A CA 1
ATOM 719 C C . ILE A 1 88 ? -0.242 -7.915 4.839 1.00 90.81 88 ILE A C 1
ATOM 721 O O . ILE A 1 88 ? -0.811 -8.544 3.944 1.00 90.81 88 ILE A O 1
ATOM 725 N N . HIS A 1 89 ? 0.787 -7.111 4.605 1.00 90.75 89 HIS A N 1
ATOM 726 C CA . HIS A 1 89 ? 1.447 -6.938 3.320 1.00 90.75 89 HIS A CA 1
ATOM 727 C C . HIS A 1 89 ? 2.771 -7.697 3.326 1.00 90.75 89 HIS A C 1
ATOM 729 O O . HIS A 1 89 ? 3.738 -7.238 3.922 1.00 90.75 89 HIS A O 1
ATOM 735 N N . VAL A 1 90 ? 2.818 -8.847 2.652 1.00 90.19 90 VAL A N 1
ATOM 736 C CA . VAL A 1 90 ? 4.039 -9.647 2.490 1.00 90.19 90 VAL A CA 1
ATOM 737 C C . VAL A 1 90 ? 4.701 -9.293 1.165 1.00 90.19 90 VAL A C 1
ATOM 739 O O . VAL A 1 90 ? 4.107 -9.485 0.099 1.00 90.19 90 VAL A O 1
ATOM 742 N N . TYR A 1 91 ? 5.933 -8.805 1.216 1.00 90.06 91 TYR A N 1
ATOM 743 C CA . TYR A 1 91 ? 6.737 -8.506 0.039 1.00 90.06 91 TYR A CA 1
ATOM 744 C C . TYR A 1 91 ? 7.246 -9.802 -0.606 1.00 90.06 91 TYR A C 1
ATOM 746 O O . TYR A 1 91 ? 7.742 -10.710 0.062 1.00 90.06 91 TYR A O 1
ATOM 754 N N . LYS A 1 92 ? 7.075 -9.911 -1.925 1.00 89.31 92 LYS A N 1
ATOM 755 C CA . LYS A 1 92 ? 7.530 -11.047 -2.745 1.00 89.31 92 LYS A CA 1
ATOM 756 C C . LYS A 1 92 ? 8.673 -10.659 -3.675 1.00 89.31 92 LYS A C 1
ATOM 758 O O . LYS A 1 92 ? 9.544 -11.480 -3.924 1.00 89.31 92 LYS A O 1
ATOM 763 N N . GLU A 1 93 ? 8.645 -9.431 -4.184 1.00 86.44 93 GLU A N 1
ATOM 764 C CA . GLU A 1 93 ? 9.699 -8.844 -5.010 1.00 86.44 93 GLU A CA 1
ATOM 765 C C . GLU A 1 93 ? 9.860 -7.361 -4.638 1.00 86.44 93 GLU A C 1
ATOM 767 O O . GLU A 1 93 ? 8.848 -6.726 -4.304 1.00 86.44 93 GLU A O 1
ATOM 772 N N . PRO A 1 94 ? 11.074 -6.791 -4.743 1.00 85.62 94 PRO A N 1
ATOM 773 C CA . PRO A 1 94 ? 12.319 -7.425 -5.207 1.00 85.62 94 PRO A CA 1
ATOM 774 C C . PRO A 1 94 ? 12.940 -8.404 -4.185 1.00 85.62 94 PRO A C 1
ATOM 776 O O . PRO A 1 94 ? 12.439 -8.538 -3.070 1.00 85.62 94 PRO A O 1
ATOM 779 N N . ALA A 1 95 ? 13.971 -9.154 -4.595 1.00 82.19 95 ALA A N 1
ATOM 780 C CA . ALA A 1 95 ? 14.544 -10.245 -3.797 1.00 82.19 95 ALA A CA 1
ATOM 781 C C . ALA A 1 95 ? 15.137 -9.767 -2.462 1.00 82.19 95 ALA A C 1
ATOM 783 O O . ALA A 1 95 ? 15.099 -10.519 -1.493 1.00 82.19 95 ALA A O 1
ATOM 784 N N . GLU A 1 96 ? 15.613 -8.518 -2.386 1.00 82.81 96 GLU A N 1
ATOM 785 C CA . GLU A 1 96 ? 16.212 -7.968 -1.162 1.00 82.81 96 GLU A CA 1
ATOM 786 C C . GLU A 1 96 ? 15.188 -7.798 -0.029 1.00 82.81 96 GLU A C 1
ATOM 788 O O . GLU A 1 96 ? 15.543 -7.859 1.144 1.00 82.81 96 GLU A O 1
ATOM 793 N N . VAL A 1 97 ? 13.911 -7.602 -0.374 1.00 81.50 97 VAL A N 1
ATOM 794 C CA . VAL A 1 97 ? 12.810 -7.409 0.589 1.00 81.50 97 VAL A CA 1
ATOM 795 C C . VAL A 1 97 ? 11.845 -8.592 0.626 1.00 81.50 97 VAL A C 1
ATOM 797 O O . VAL A 1 97 ? 10.832 -8.554 1.325 1.00 81.50 97 VAL A O 1
ATOM 800 N N . ALA A 1 98 ? 12.124 -9.649 -0.138 1.00 84.81 98 ALA A N 1
ATOM 801 C CA . ALA A 1 98 ? 11.268 -10.820 -0.204 1.00 84.81 98 ALA A CA 1
ATOM 802 C C . ALA A 1 98 ? 11.188 -11.508 1.168 1.00 84.81 98 ALA A C 1
ATOM 804 O O . ALA A 1 98 ? 12.198 -11.849 1.774 1.00 84.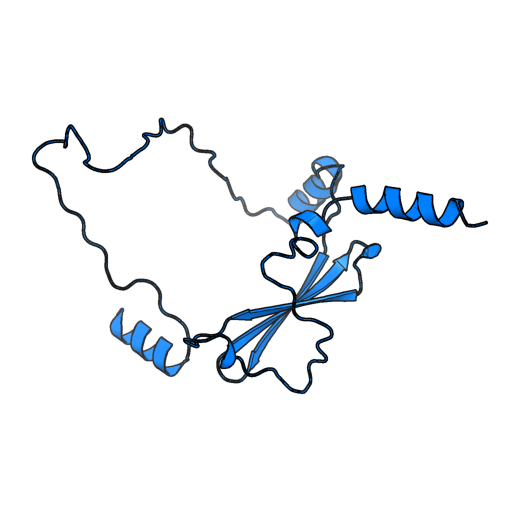81 98 ALA A O 1
ATOM 805 N N . GLY A 1 99 ? 9.966 -11.733 1.651 1.00 82.62 99 GLY A N 1
ATOM 806 C CA . GLY A 1 99 ? 9.711 -12.332 2.964 1.00 82.62 99 GLY A CA 1
ATOM 807 C C . GLY A 1 99 ? 9.449 -11.321 4.080 1.00 82.62 99 GLY A C 1
ATOM 808 O O . GLY A 1 99 ? 8.860 -11.708 5.087 1.00 82.62 99 GLY A O 1
ATOM 809 N N . LEU A 1 100 ? 9.770 -10.035 3.886 1.00 86.44 100 LEU A N 1
ATOM 810 C CA . LEU A 1 100 ? 9.362 -8.989 4.824 1.00 86.44 100 LEU A CA 1
ATOM 811 C C . LEU A 1 100 ? 7.839 -8.832 4.819 1.00 86.44 100 LEU A C 1
ATOM 813 O O . LEU A 1 100 ? 7.188 -8.917 3.771 1.00 86.44 100 LEU A O 1
ATOM 817 N N . ALA A 1 101 ? 7.269 -8.579 5.995 1.00 88.56 101 ALA A N 1
ATOM 818 C CA . ALA A 1 101 ? 5.838 -8.393 6.175 1.00 88.56 101 ALA A CA 1
ATOM 819 C C . ALA A 1 101 ? 5.551 -7.141 7.007 1.00 88.56 101 ALA A C 1
ATOM 821 O O . ALA A 1 101 ? 6.148 -6.937 8.058 1.00 88.56 101 ALA A O 1
ATOM 822 N N . VAL A 1 102 ? 4.610 -6.323 6.540 1.00 88.94 102 VAL A N 1
ATOM 823 C CA . VAL A 1 102 ? 4.122 -5.142 7.262 1.00 88.94 102 VAL A CA 1
ATOM 824 C C . VAL A 1 102 ? 2.666 -5.366 7.631 1.00 88.94 102 VAL A C 1
ATOM 826 O O . VAL A 1 102 ? 1.858 -5.735 6.778 1.00 88.94 102 VAL A O 1
ATOM 829 N N . LEU A 1 103 ? 2.333 -5.152 8.900 1.00 89.06 103 LEU A N 1
ATOM 830 C CA . LEU A 1 103 ? 0.966 -5.217 9.397 1.00 89.06 103 LEU A CA 1
ATOM 831 C C . LEU A 1 103 ? 0.385 -3.805 9.472 1.00 89.06 103 LEU A C 1
ATOM 833 O O . LEU A 1 103 ? 0.926 -2.948 10.160 1.00 89.06 103 LEU A O 1
ATOM 837 N N . HIS A 1 104 ? -0.744 -3.587 8.810 1.00 88.56 104 HIS A N 1
ATOM 838 C CA . HIS A 1 104 ? -1.572 -2.404 9.005 1.00 88.56 104 HIS A CA 1
ATOM 839 C C . HIS A 1 104 ? -2.809 -2.775 9.811 1.00 88.56 104 HIS A C 1
ATOM 841 O O . HIS A 1 104 ? -3.485 -3.762 9.508 1.00 88.56 104 HIS A O 1
ATOM 847 N N . VAL A 1 105 ? -3.121 -1.953 10.806 1.00 87.19 105 VAL A N 1
ATOM 848 C CA . VAL A 1 105 ? -4.313 -2.095 11.638 1.00 87.19 105 VAL A CA 1
ATOM 849 C C . VAL A 1 105 ? -5.190 -0.872 11.418 1.00 87.19 105 VAL A C 1
ATOM 851 O O . VAL A 1 105 ? -4.708 0.255 11.446 1.00 87.19 105 VAL A O 1
ATOM 854 N N . GLN A 1 106 ? -6.477 -1.087 11.169 1.00 84.75 106 GLN A N 1
ATOM 855 C CA . GLN A 1 106 ? -7.476 -0.023 11.196 1.00 84.75 106 GLN A CA 1
ATOM 856 C C . GLN A 1 106 ? -8.562 -0.435 12.182 1.00 84.75 106 GLN A C 1
ATOM 858 O O . GLN A 1 106 ? -9.292 -1.408 11.955 1.00 84.75 106 GLN A O 1
ATOM 863 N N . ALA A 1 107 ? -8.642 0.304 13.281 1.00 82.50 107 ALA A N 1
ATOM 864 C CA . ALA A 1 107 ? -9.592 0.110 14.361 1.00 82.50 107 ALA A CA 1
ATOM 865 C C . ALA A 1 107 ? -10.500 1.341 14.478 1.00 82.50 107 ALA A C 1
ATOM 867 O O . ALA A 1 107 ? -10.108 2.448 14.121 1.00 82.50 107 ALA A O 1
ATOM 868 N N . SER A 1 108 ? -11.728 1.144 14.962 1.00 70.94 108 SER A N 1
ATOM 869 C CA . SER A 1 108 ? -12.662 2.241 15.273 1.00 70.94 108 SER A CA 1
ATOM 870 C C . SER A 1 108 ? -12.653 2.585 16.770 1.00 70.94 108 SER A C 1
ATOM 872 O O . SER A 1 108 ? -13.700 2.905 17.328 1.00 70.94 108 SER A O 1
ATOM 874 N N . CYS A 1 109 ? -11.509 2.428 17.443 1.00 68.31 109 CYS A N 1
ATOM 875 C CA . CYS A 1 109 ? -11.337 2.802 18.846 1.00 68.31 109 CYS A CA 1
ATOM 876 C C . CYS A 1 109 ? -10.955 4.284 18.970 1.00 68.31 109 CYS A C 1
ATOM 878 O O . CYS A 1 109 ? -10.414 4.872 18.037 1.00 68.31 109 CYS A O 1
ATOM 880 N N . GLU A 1 110 ? -11.277 4.899 20.110 1.00 66.31 110 GLU A N 1
ATOM 881 C CA . GLU A 1 110 ? -10.956 6.311 20.371 1.00 66.31 110 GLU A CA 1
ATOM 882 C C . GLU A 1 110 ? -9.485 6.506 20.773 1.00 66.31 110 GLU A C 1
ATOM 884 O O . GLU A 1 110 ? -8.944 7.587 20.561 1.00 66.31 110 GLU A O 1
ATOM 889 N N . ASN A 1 111 ? -8.835 5.461 21.306 1.00 71.38 111 ASN A N 1
ATOM 890 C CA . ASN A 1 111 ? -7.430 5.464 21.712 1.00 71.38 111 ASN A CA 1
ATOM 891 C C . ASN A 1 111 ? -6.676 4.256 21.133 1.00 71.38 111 ASN A C 1
ATOM 893 O O . ASN A 1 111 ? -7.213 3.148 21.078 1.00 71.38 111 ASN A O 1
ATOM 897 N N . ASP A 1 112 ? -5.397 4.441 20.799 1.00 69.00 112 ASP A N 1
ATOM 898 C CA . ASP A 1 112 ? -4.536 3.374 20.256 1.00 69.00 112 ASP A CA 1
ATOM 899 C C . ASP A 1 112 ? -4.247 2.253 21.270 1.00 69.00 112 ASP A C 1
ATOM 901 O O . ASP A 1 112 ? -3.993 1.112 20.891 1.00 69.00 112 ASP A O 1
ATOM 905 N N . GLN A 1 113 ? -4.351 2.539 22.574 1.00 69.88 113 GLN A N 1
ATOM 906 C CA . GLN A 1 113 ? -4.147 1.541 23.636 1.00 69.88 113 GLN A CA 1
ATOM 907 C C . GLN A 1 113 ? -5.226 0.446 23.670 1.00 69.88 113 GLN A C 1
ATOM 909 O O . GLN A 1 113 ? -5.011 -0.601 24.280 1.00 69.88 113 GLN A O 1
ATOM 914 N N . ASP A 1 114 ? -6.358 0.655 22.993 1.00 76.00 114 ASP A N 1
ATOM 915 C CA . ASP A 1 114 ? -7.452 -0.317 22.914 1.00 76.00 114 ASP A CA 1
ATOM 916 C C . ASP A 1 114 ? -7.274 -1.330 21.764 1.00 76.00 114 ASP A C 1
ATOM 918 O O . ASP A 1 114 ? -8.114 -2.217 21.570 1.00 76.00 114 ASP A O 1
ATOM 922 N N . ILE A 1 115 ? -6.184 -1.229 20.992 1.00 81.31 115 ILE A N 1
ATOM 923 C CA . ILE A 1 115 ? -5.876 -2.150 19.894 1.00 81.31 115 ILE A CA 1
ATOM 924 C C . ILE A 1 115 ? -5.523 -3.529 20.463 1.00 81.31 115 ILE A C 1
ATOM 926 O O . ILE A 1 115 ? -4.466 -3.756 21.052 1.00 81.31 115 ILE A O 1
ATOM 930 N N . VAL A 1 116 ? -6.415 -4.500 20.259 1.00 82.94 116 VAL A N 1
ATOM 931 C CA . VAL A 1 116 ? -6.197 -5.880 20.709 1.00 82.94 116 VAL A CA 1
ATOM 932 C C . VAL A 1 116 ? -5.533 -6.697 19.610 1.00 82.94 116 VAL A C 1
ATOM 934 O O . VAL A 1 116 ? -6.184 -7.063 18.627 1.00 82.94 116 VAL A O 1
ATOM 937 N N . MET A 1 117 ? -4.269 -7.055 19.818 1.00 85.44 117 MET A N 1
ATOM 938 C CA . MET A 1 117 ? -3.502 -7.859 18.872 1.00 85.44 117 MET A CA 1
ATOM 939 C C . MET A 1 117 ? -3.865 -9.359 18.942 1.00 85.44 117 MET A C 1
ATOM 941 O O . MET A 1 117 ? -4.058 -9.901 20.038 1.00 85.44 117 MET A O 1
ATOM 945 N N . PRO A 1 118 ? -3.972 -10.074 17.807 1.00 84.75 118 PRO A N 1
ATOM 946 C CA . PRO A 1 118 ? -4.134 -11.523 17.808 1.00 84.75 118 PRO A CA 1
ATOM 947 C C . PRO A 1 118 ? -2.876 -12.239 18.320 1.00 84.75 118 PRO A C 1
ATOM 949 O O . PRO A 1 118 ? -1.776 -11.989 17.839 1.00 84.75 118 PRO A O 1
ATOM 952 N N . SER A 1 119 ? -3.041 -13.196 19.238 1.00 83.56 119 SER A N 1
ATOM 953 C CA . SER A 1 119 ? -1.927 -13.923 19.875 1.00 83.56 119 SER A CA 1
ATOM 954 C C . SER A 1 119 ? -1.131 -14.833 18.936 1.00 83.56 119 SER A C 1
ATOM 956 O O . SER A 1 119 ? -0.047 -15.281 19.291 1.00 83.56 119 SER A O 1
ATOM 958 N N . PHE A 1 120 ? -1.666 -15.133 17.751 1.00 86.56 120 PHE A N 1
ATOM 959 C CA . PHE A 1 120 ? -0.978 -15.932 16.738 1.00 86.56 120 PHE A CA 1
ATOM 960 C C . PHE A 1 120 ? 0.006 -15.113 15.887 1.00 86.56 120 PHE A C 1
ATOM 962 O O . PHE A 1 120 ? 0.756 -15.701 15.110 1.00 86.56 120 PHE A O 1
ATOM 969 N N . LEU A 1 121 ? -0.010 -13.777 15.982 1.00 85.25 121 LEU A N 1
ATOM 970 C CA . LEU A 1 121 ? 0.947 -12.922 15.282 1.00 85.25 121 LEU A CA 1
ATOM 971 C C . LEU A 1 121 ? 2.205 -12.752 16.131 1.00 85.25 121 LEU A C 1
ATOM 973 O O . LEU A 1 121 ? 2.134 -12.304 17.273 1.00 85.25 121 LEU A O 1
ATOM 977 N N . ASN A 1 122 ? 3.359 -13.072 15.550 1.00 82.88 122 ASN A N 1
ATOM 978 C CA . ASN A 1 122 ? 4.654 -12.828 16.172 1.00 82.88 122 ASN A CA 1
ATOM 979 C C . ASN A 1 122 ? 5.192 -11.469 15.701 1.00 82.88 122 ASN A C 1
ATOM 981 O O . ASN A 1 122 ? 5.652 -11.353 14.567 1.00 82.88 122 ASN A O 1
ATOM 985 N N . ILE A 1 123 ? 5.067 -10.438 16.536 1.00 84.94 123 ILE A N 1
ATOM 986 C CA . ILE A 1 123 ? 5.458 -9.064 16.193 1.00 84.94 123 ILE A CA 1
ATOM 987 C C . ILE A 1 123 ? 6.851 -8.795 16.741 1.00 84.94 123 ILE A C 1
ATOM 989 O O . ILE A 1 123 ? 7.061 -8.847 17.949 1.00 84.94 123 ILE A O 1
ATOM 993 N N . GLU A 1 124 ? 7.788 -8.483 15.850 1.00 81.69 124 GLU A N 1
ATOM 994 C CA . GLU A 1 124 ? 9.163 -8.166 16.241 1.00 81.69 124 GLU A CA 1
ATOM 995 C C . GLU A 1 124 ? 9.297 -6.736 16.768 1.00 81.69 124 GLU A C 1
ATOM 997 O O . GLU A 1 124 ? 9.920 -6.505 17.803 1.00 81.69 124 GLU A O 1
ATOM 1002 N N . LYS A 1 125 ? 8.726 -5.766 16.048 1.00 81.81 125 LYS A N 1
ATOM 1003 C CA . LYS A 1 125 ? 8.869 -4.343 16.350 1.00 81.81 125 LYS A CA 1
ATOM 1004 C C . LYS A 1 125 ? 7.680 -3.551 15.812 1.00 81.81 125 LYS A C 1
ATOM 1006 O O . LYS A 1 125 ? 7.186 -3.821 14.720 1.00 81.81 125 LYS A O 1
ATOM 1011 N N . GLU A 1 126 ? 7.276 -2.535 16.563 1.00 82.44 126 GLU A N 1
ATOM 1012 C CA . GLU A 1 126 ? 6.364 -1.497 16.094 1.00 82.44 126 GLU A CA 1
ATOM 1013 C C . GLU A 1 126 ? 7.124 -0.457 15.254 1.00 82.44 126 GLU A C 1
ATOM 1015 O O . GLU A 1 126 ? 8.158 0.079 15.670 1.00 82.44 126 GLU A O 1
ATOM 1020 N N . LEU A 1 127 ? 6.636 -0.199 14.041 1.00 77.19 127 LEU A N 1
ATOM 1021 C CA . LEU A 1 127 ? 7.167 0.857 13.184 1.00 77.19 127 LEU A CA 1
ATOM 1022 C C . LEU A 1 127 ? 6.518 2.175 13.605 1.00 77.19 127 LEU A C 1
ATOM 1024 O O . LEU A 1 127 ? 5.298 2.292 13.574 1.00 77.19 127 LEU A O 1
ATOM 1028 N N . ALA A 1 128 ? 7.331 3.151 14.007 1.00 71.19 128 ALA A N 1
ATOM 1029 C CA . ALA A 1 128 ? 6.839 4.488 14.311 1.00 71.19 128 ALA A CA 1
ATOM 1030 C C . ALA A 1 128 ? 6.371 5.185 13.024 1.00 71.19 128 ALA A C 1
ATOM 1032 O O . ALA A 1 128 ? 6.949 4.964 11.962 1.00 71.19 128 ALA A O 1
ATOM 1033 N N . ASP A 1 129 ? 5.401 6.094 13.129 1.00 66.25 129 ASP A N 1
ATOM 1034 C CA . ASP A 1 129 ? 4.894 6.868 11.981 1.00 66.25 129 ASP A CA 1
ATOM 1035 C C . ASP A 1 129 ? 5.977 7.693 11.263 1.00 66.25 129 ASP A C 1
ATOM 1037 O O . ASP A 1 129 ? 5.825 8.057 10.098 1.00 66.25 129 ASP A O 1
ATOM 1041 N N . THR A 1 130 ? 7.089 7.984 11.942 1.00 64.38 130 THR A N 1
ATOM 1042 C CA . THR A 1 130 ? 8.248 8.692 11.381 1.00 64.38 130 THR A CA 1
ATOM 1043 C C . THR A 1 130 ? 9.206 7.789 10.602 1.00 64.38 130 THR A C 1
ATOM 1045 O O . THR A 1 130 ? 10.110 8.290 9.932 1.00 64.38 130 THR A O 1
ATOM 1048 N N . ASP A 1 131 ? 9.044 6.467 10.681 1.00 69.19 131 ASP A N 1
ATOM 1049 C CA . ASP A 1 131 ? 9.923 5.503 10.028 1.00 69.19 131 ASP A CA 1
ATOM 1050 C C . ASP A 1 131 ? 9.486 5.280 8.571 1.00 69.19 131 ASP A C 1
ATOM 1052 O O . ASP A 1 131 ? 8.744 4.360 8.222 1.00 69.19 131 ASP A O 1
ATOM 1056 N N . GLU A 1 132 ? 9.954 6.151 7.677 1.00 72.75 132 GLU A N 1
ATOM 1057 C CA . GLU A 1 132 ? 9.622 6.068 6.252 1.00 72.75 132 GLU A CA 1
ATOM 1058 C C . GLU A 1 132 ? 10.338 4.920 5.520 1.00 72.75 132 GLU A C 1
ATOM 1060 O O . GLU A 1 132 ? 10.089 4.705 4.326 1.00 72.75 132 GLU A O 1
ATOM 1065 N N . THR A 1 133 ? 11.236 4.183 6.184 1.00 71.62 133 THR A N 1
ATOM 1066 C CA . THR A 1 133 ? 12.071 3.147 5.551 1.00 71.62 133 THR A CA 1
ATOM 1067 C C . THR A 1 133 ? 11.232 2.065 4.872 1.00 71.62 133 THR A C 1
ATOM 1069 O O . THR A 1 133 ? 11.559 1.634 3.767 1.00 71.62 133 THR A O 1
ATOM 1072 N N . MET A 1 134 ? 10.097 1.702 5.477 1.00 70.75 134 MET A N 1
ATOM 1073 C CA . MET A 1 134 ? 9.177 0.674 4.978 1.00 70.75 134 MET A CA 1
ATOM 1074 C C . MET A 1 134 ? 8.052 1.225 4.089 1.00 70.75 134 MET A C 1
ATOM 1076 O O . MET A 1 134 ? 7.129 0.493 3.718 1.00 70.75 134 MET A O 1
ATOM 1080 N N . SER A 1 135 ? 8.110 2.507 3.712 1.00 77.19 135 SER A N 1
ATOM 1081 C CA . SER A 1 135 ? 7.153 3.081 2.766 1.00 77.19 135 SER A CA 1
ATOM 1082 C C . SER A 1 135 ? 7.314 2.461 1.375 1.00 77.19 135 SER A C 1
ATOM 1084 O O . SER A 1 135 ? 8.424 2.203 0.905 1.00 77.19 135 SER A O 1
ATOM 1086 N N . ALA A 1 136 ? 6.202 2.293 0.653 1.00 74.00 136 ALA A N 1
ATOM 1087 C CA . ALA A 1 136 ? 6.226 1.769 -0.717 1.00 74.00 136 ALA A CA 1
ATOM 1088 C C . ALA A 1 136 ? 7.133 2.592 -1.655 1.00 74.00 136 ALA A C 1
ATOM 1090 O O . ALA A 1 136 ? 7.671 2.065 -2.627 1.00 74.00 136 ALA A O 1
ATOM 1091 N N . TYR A 1 137 ? 7.321 3.881 -1.354 1.00 83.25 137 TYR A N 1
ATOM 1092 C CA . TYR A 1 137 ? 8.239 4.753 -2.075 1.00 83.25 137 TYR A CA 1
ATOM 1093 C C . TYR A 1 137 ? 9.701 4.354 -1.855 1.00 83.25 137 TYR A C 1
ATOM 1095 O O . TYR A 1 137 ? 10.420 4.152 -2.836 1.00 83.25 137 TYR A O 1
ATOM 1103 N N . ASN A 1 138 ? 10.135 4.214 -0.600 1.00 83.88 138 ASN A N 1
ATOM 1104 C CA . ASN A 1 138 ? 11.525 3.896 -0.271 1.00 83.88 138 ASN A CA 1
ATOM 1105 C C . ASN A 1 138 ? 11.886 2.452 -0.631 1.00 83.88 138 ASN A C 1
ATOM 1107 O O . ASN A 1 138 ? 12.934 2.236 -1.230 1.00 83.88 138 ASN A O 1
ATOM 1111 N N . VAL A 1 139 ? 10.970 1.503 -0.422 1.00 83.50 139 VAL A N 1
ATOM 1112 C CA . VAL A 1 139 ? 11.145 0.095 -0.827 1.00 83.50 139 VAL A CA 1
ATOM 1113 C C . VAL A 1 139 ? 11.313 -0.055 -2.347 1.00 83.50 139 VAL A C 1
ATOM 1115 O O . VAL A 1 139 ? 11.912 -1.015 -2.822 1.00 83.50 139 VAL A O 1
ATOM 1118 N N . SER A 1 140 ? 10.805 0.896 -3.138 1.00 84.75 140 SER A N 1
ATOM 1119 C CA . SER A 1 140 ? 10.924 0.835 -4.599 1.00 84.75 140 SER A CA 1
ATOM 1120 C C . SER A 1 140 ? 12.272 1.316 -5.131 1.00 84.75 140 SER A C 1
ATOM 1122 O O . SER A 1 140 ? 12.543 1.084 -6.302 1.00 84.75 140 SER A O 1
ATOM 1124 N N . LYS A 1 141 ? 13.105 2.005 -4.344 1.00 86.69 141 LYS A N 1
ATOM 1125 C CA . LYS A 1 141 ? 14.361 2.591 -4.841 1.00 86.69 141 LYS A CA 1
ATOM 1126 C C . LYS A 1 141 ? 15.408 1.504 -5.094 1.00 86.69 141 LYS A C 1
ATOM 1128 O O . LYS A 1 141 ? 15.627 0.650 -4.242 1.00 86.69 141 LYS A O 1
ATOM 1133 N N . LYS A 1 142 ? 16.089 1.560 -6.243 1.00 76.62 142 LYS A N 1
ATOM 1134 C CA . LYS A 1 142 ? 17.217 0.660 -6.555 1.00 76.62 142 LYS A 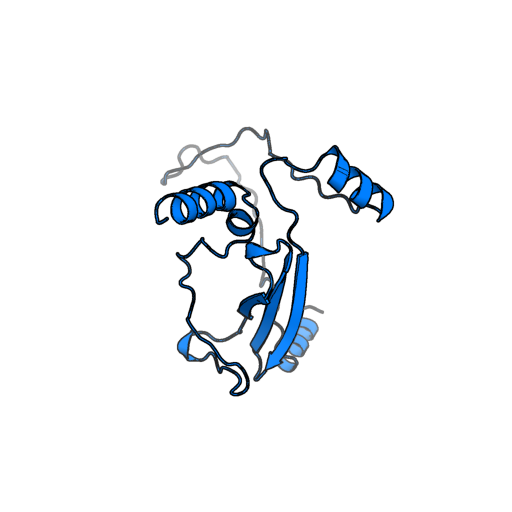CA 1
ATOM 1135 C C . LYS A 1 142 ? 18.523 1.048 -5.858 1.00 76.62 142 LYS A C 1
ATOM 1137 O O . LYS A 1 142 ? 19.408 0.209 -5.739 1.00 76.62 142 LYS A O 1
ATOM 1142 N N . ASP A 1 143 ? 18.627 2.279 -5.362 1.00 64.31 143 ASP A N 1
ATOM 1143 C CA . ASP A 1 143 ? 19.863 2.838 -4.789 1.00 64.31 143 ASP A CA 1
ATOM 1144 C C . ASP A 1 143 ? 20.307 2.179 -3.468 1.00 64.31 143 ASP A C 1
ATOM 1146 O O . ASP A 1 143 ? 21.428 2.392 -3.019 1.00 64.31 143 ASP A O 1
ATOM 1150 N N . LEU A 1 144 ? 19.475 1.324 -2.861 1.00 53.38 144 LEU A N 1
ATOM 1151 C CA . LEU A 1 144 ? 19.887 0.501 -1.716 1.00 53.38 144 LEU A CA 1
ATOM 1152 C C . LEU A 1 144 ? 20.856 -0.631 -2.109 1.00 53.38 144 LEU A C 1
ATOM 1154 O O . LEU A 1 144 ? 21.517 -1.193 -1.239 1.00 53.38 144 LEU A O 1
ATOM 1158 N N . VAL A 1 145 ? 20.964 -0.971 -3.399 1.00 47.41 145 VAL A N 1
ATOM 1159 C CA . VAL A 1 145 ? 21.765 -2.114 -3.869 1.00 47.41 145 VAL A CA 1
ATOM 1160 C C . VAL A 1 145 ? 23.259 -1.763 -3.994 1.00 47.41 145 VAL A C 1
ATOM 1162 O O . VAL A 1 145 ? 24.107 -2.606 -3.713 1.00 47.41 145 VAL A O 1
ATOM 1165 N N . SER A 1 146 ? 23.620 -0.512 -4.303 1.00 40.22 146 SER A N 1
ATOM 1166 C CA . SER A 1 146 ? 25.031 -0.113 -4.479 1.00 40.22 146 SER A CA 1
ATOM 1167 C C . SER A 1 146 ? 25.824 0.039 -3.174 1.00 40.22 146 SER A C 1
ATOM 1169 O O . SER A 1 146 ? 27.046 -0.119 -3.169 1.00 40.22 146 SER A O 1
ATOM 1171 N N . GLU A 1 147 ? 25.172 0.326 -2.046 1.00 43.03 147 GLU A N 1
ATOM 1172 C CA . GLU A 1 147 ? 25.883 0.510 -0.770 1.00 43.03 147 GLU A CA 1
ATOM 1173 C C . GLU A 1 147 ? 26.192 -0.813 -0.052 1.00 43.03 147 GLU A C 1
ATOM 1175 O O . GLU A 1 147 ? 27.137 -0.880 0.738 1.00 43.03 147 GLU A O 1
ATOM 1180 N N . VAL A 1 148 ? 25.446 -1.883 -0.347 1.00 46.53 148 VAL A N 1
ATOM 1181 C CA . VAL A 1 148 ? 25.669 -3.204 0.263 1.00 46.53 148 VAL A CA 1
ATOM 1182 C C . VAL A 1 148 ? 26.803 -3.959 -0.442 1.00 46.53 148 VAL A C 1
ATOM 1184 O O . VAL A 1 148 ? 27.651 -4.542 0.233 1.00 46.53 148 VAL A O 1
ATOM 1187 N N . GLU A 1 149 ? 26.913 -3.877 -1.773 1.00 39.94 149 GLU A N 1
ATOM 1188 C CA . GLU A 1 149 ? 28.016 -4.514 -2.520 1.00 39.94 149 GLU A CA 1
ATOM 1189 C C . GLU A 1 149 ? 29.392 -3.893 -2.211 1.00 39.94 149 GLU A C 1
ATOM 1191 O O . GLU A 1 149 ? 30.417 -4.583 -2.238 1.00 39.94 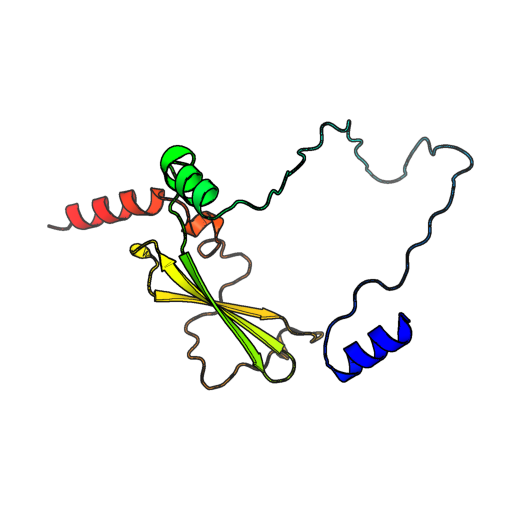149 GLU A O 1
ATOM 1196 N N . THR A 1 150 ? 29.427 -2.613 -1.828 1.00 37.19 150 THR A N 1
ATOM 1197 C CA . THR A 1 150 ? 30.681 -1.926 -1.482 1.00 37.19 150 THR A CA 1
ATOM 1198 C C . THR A 1 150 ? 31.212 -2.336 -0.100 1.00 37.19 150 THR A C 1
ATOM 1200 O O . THR A 1 150 ? 32.419 -2.302 0.127 1.00 37.19 150 THR A O 1
ATOM 1203 N N . LYS A 1 151 ? 30.346 -2.781 0.823 1.00 39.41 151 LYS A N 1
ATOM 1204 C CA . LYS A 1 151 ? 30.769 -3.221 2.165 1.00 39.41 151 LYS A CA 1
ATOM 1205 C C . LYS A 1 151 ? 31.288 -4.659 2.199 1.00 39.41 151 LYS A C 1
ATOM 1207 O O . LYS A 1 151 ? 32.220 -4.933 2.942 1.00 39.41 151 LYS A O 1
ATOM 1212 N N . VAL A 1 152 ? 30.767 -5.555 1.358 1.00 41.00 152 VAL A N 1
ATOM 1213 C CA . VAL A 1 152 ? 31.242 -6.955 1.298 1.00 41.00 152 VAL A CA 1
ATOM 1214 C C . VAL A 1 152 ? 32.616 -7.071 0.620 1.00 41.00 152 VAL A C 1
ATOM 1216 O O . VAL A 1 152 ? 33.402 -7.944 0.971 1.00 41.00 152 VAL A O 1
ATOM 1219 N N . SER A 1 153 ? 32.957 -6.159 -0.295 1.00 39.53 153 SER A N 1
ATOM 1220 C CA . SER A 1 153 ? 34.273 -6.148 -0.962 1.00 39.53 153 SER A CA 1
ATOM 1221 C C . SER A 1 153 ? 35.386 -5.462 -0.151 1.00 39.53 153 SER A C 1
ATOM 1223 O O . SER A 1 153 ? 36.530 -5.446 -0.595 1.00 39.53 153 SER A O 1
ATOM 1225 N N . ALA A 1 154 ? 35.067 -4.879 1.010 1.00 41.31 154 ALA A N 1
ATOM 1226 C CA . ALA A 1 154 ? 36.026 -4.184 1.876 1.00 41.31 154 ALA A CA 1
ATOM 1227 C C . ALA A 1 154 ? 36.458 -5.008 3.109 1.00 41.31 154 ALA A C 1
ATOM 1229 O O . ALA A 1 154 ? 37.313 -4.551 3.865 1.00 41.31 154 ALA A O 1
ATOM 1230 N N . GLU A 1 155 ? 35.891 -6.204 3.309 1.00 42.25 155 GLU A N 1
ATOM 1231 C CA . GLU A 1 155 ? 36.198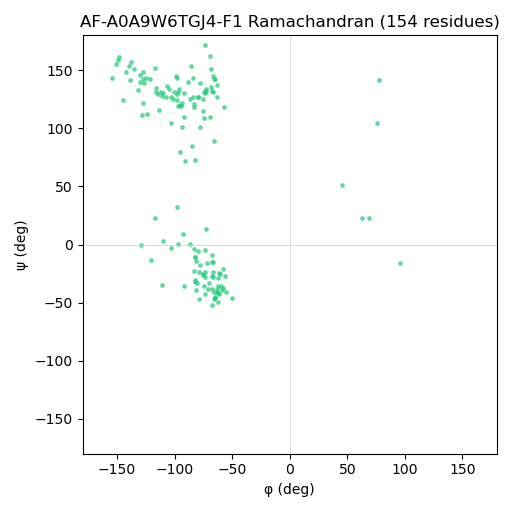 -7.104 4.436 1.00 42.25 155 GLU A CA 1
ATOM 1232 C C . GLU A 1 155 ? 36.821 -8.453 4.005 1.00 42.25 155 GLU A C 1
ATOM 1234 O O . GLU A 1 155 ? 36.765 -9.425 4.761 1.00 42.25 155 GLU A O 1
ATOM 1239 N N . VAL A 1 156 ? 37.450 -8.526 2.822 1.00 37.53 156 VAL A N 1
ATOM 1240 C CA . VAL A 1 156 ? 38.305 -9.665 2.410 1.00 37.53 156 VAL A CA 1
ATOM 1241 C C . VAL A 1 156 ? 39.747 -9.217 2.221 1.00 37.53 156 VAL A C 1
ATOM 1243 O O . VAL A 1 156 ? 39.955 -8.207 1.513 1.00 37.53 156 VAL A O 1
#